Protein AF-A0A3D1ZGC0-F1 (afdb_monomer_lite)

pLDDT: mean 92.06, std 7.33, range [47.47, 98.44]

Structure (mmCIF, N/CA/C/O backbone):
data_AF-A0A3D1ZGC0-F1
#
_entry.id   AF-A0A3D1ZGC0-F1
#
loop_
_atom_site.group_PDB
_atom_site.id
_atom_site.type_symbol
_atom_site.label_atom_id
_atom_site.label_alt_id
_atom_site.label_comp_id
_atom_site.label_asym_id
_atom_site.label_entity_id
_atom_site.label_seq_id
_atom_site.pdbx_PDB_ins_code
_atom_site.Cartn_x
_atom_site.Cartn_y
_atom_site.Cartn_z
_atom_site.occupancy
_atom_site.B_iso_or_equiv
_atom_site.auth_seq_id
_atom_site.auth_comp_id
_atom_site.auth_asym_id
_atom_site.auth_atom_id
_atom_site.pdbx_PDB_model_num
ATOM 1 N N . MET A 1 1 ? -1.181 -17.289 13.923 1.00 47.47 1 MET A N 1
ATOM 2 C CA . MET A 1 1 ? -0.808 -16.554 12.701 1.00 47.47 1 MET A CA 1
ATOM 3 C C . MET A 1 1 ? 0.009 -15.343 13.104 1.00 47.47 1 MET A C 1
ATOM 5 O O . MET A 1 1 ? -0.468 -14.605 13.959 1.00 47.47 1 MET A O 1
ATOM 9 N N . PRO A 1 2 ? 1.224 -15.179 12.573 1.00 53.59 2 PRO A N 1
ATOM 10 C CA . PRO A 1 2 ? 2.021 -13.976 12.799 1.00 53.59 2 PRO A CA 1
ATOM 11 C C . PRO A 1 2 ? 1.324 -12.748 12.179 1.00 53.59 2 PRO A C 1
ATOM 13 O O . PRO A 1 2 ? 0.781 -12.855 11.079 1.00 53.59 2 PRO A O 1
ATOM 16 N N . LYS A 1 3 ? 1.298 -11.604 12.882 1.00 77.69 3 LYS A N 1
ATOM 17 C CA . LYS A 1 3 ? 0.574 -10.389 12.465 1.00 77.69 3 LYS A CA 1
ATOM 18 C C . LYS A 1 3 ? 1.496 -9.168 12.473 1.00 77.69 3 LYS A C 1
ATOM 20 O O . LYS A 1 3 ? 1.339 -8.283 13.304 1.00 77.69 3 LYS A O 1
ATOM 25 N N . PHE A 1 4 ? 2.396 -9.063 11.495 1.00 89.75 4 PHE A N 1
ATOM 26 C CA . PHE A 1 4 ? 3.381 -7.972 11.435 1.00 89.75 4 PHE A CA 1
ATOM 27 C C . PHE A 1 4 ? 2.802 -6.570 11.724 1.00 89.75 4 PHE A C 1
ATOM 29 O O . PHE A 1 4 ? 3.332 -5.866 12.576 1.00 89.75 4 PHE A O 1
ATOM 36 N N . LEU A 1 5 ? 1.699 -6.176 11.069 1.00 91.88 5 LEU A N 1
ATOM 37 C CA . LEU A 1 5 ? 1.065 -4.867 11.299 1.00 91.88 5 LEU A CA 1
ATOM 38 C C . LEU A 1 5 ? 0.359 -4.747 12.658 1.00 91.88 5 LEU A C 1
ATOM 40 O O . LEU A 1 5 ? 0.305 -3.653 13.213 1.00 91.88 5 LEU A O 1
ATOM 44 N N . GLY A 1 6 ? -0.202 -5.844 13.172 1.00 87.94 6 GLY A N 1
ATOM 45 C CA . GLY A 1 6 ? -0.889 -5.872 14.467 1.00 87.94 6 GLY A CA 1
ATOM 46 C C . GLY A 1 6 ? 0.070 -5.868 15.659 1.00 87.94 6 GLY A C 1
ATOM 47 O O . GLY A 1 6 ? -0.324 -5.471 16.749 1.00 87.94 6 GLY A O 1
ATOM 48 N N . ASP A 1 7 ? 1.322 -6.265 15.431 1.00 89.44 7 ASP A N 1
ATOM 49 C CA . ASP A 1 7 ? 2.377 -6.348 16.443 1.00 89.44 7 ASP A CA 1
ATOM 50 C C . ASP A 1 7 ? 3.248 -5.071 16.492 1.00 89.44 7 ASP A C 1
ATOM 52 O O . ASP A 1 7 ? 4.234 -5.000 17.229 1.00 89.44 7 ASP A O 1
ATOM 56 N N . LEU A 1 8 ? 2.905 -4.038 15.709 1.00 91.56 8 LEU A N 1
ATOM 57 C CA . LEU A 1 8 ? 3.593 -2.748 15.733 1.00 91.56 8 LEU A CA 1
ATOM 58 C C . LEU A 1 8 ? 3.282 -1.986 17.030 1.00 91.56 8 LEU A C 1
ATOM 60 O O . LEU A 1 8 ? 2.122 -1.773 17.371 1.00 91.56 8 LEU A O 1
ATOM 64 N N . ASP A 1 9 ? 4.320 -1.468 17.689 1.00 91.19 9 ASP A N 1
ATOM 65 C CA . ASP A 1 9 ? 4.181 -0.498 18.785 1.00 91.19 9 ASP A CA 1
ATOM 66 C C . ASP A 1 9 ? 3.759 0.877 18.230 1.00 91.19 9 ASP A C 1
ATOM 68 O O . ASP A 1 9 ? 4.586 1.724 17.880 1.00 91.19 9 ASP A O 1
ATOM 72 N N . THR A 1 10 ? 2.455 1.045 18.007 1.00 91.75 10 THR A N 1
ATOM 73 C CA . THR A 1 10 ? 1.832 2.261 17.475 1.00 91.75 10 THR A CA 1
ATOM 74 C C . THR A 1 10 ? 0.374 2.350 17.912 1.00 91.75 10 THR A C 1
ATOM 76 O O . THR A 1 10 ? -0.334 1.353 18.001 1.00 91.75 10 THR A O 1
ATOM 79 N N . GLU A 1 11 ? -0.120 3.570 18.109 1.00 91.31 11 GLU A N 1
ATOM 80 C CA . GLU A 1 11 ? -1.539 3.820 18.395 1.00 91.31 11 GLU A CA 1
ATOM 81 C C . GLU A 1 11 ? -2.437 3.654 17.152 1.00 91.31 11 GLU A C 1
ATOM 83 O O . GLU A 1 11 ? -3.655 3.782 17.236 1.00 91.31 11 GLU A O 1
ATOM 88 N N . THR A 1 12 ? -1.856 3.439 15.963 1.00 93.12 12 THR A N 1
ATOM 89 C CA . THR A 1 12 ? -2.604 3.352 14.697 1.00 93.12 12 THR A CA 1
ATOM 90 C C . THR A 1 12 ? -2.760 1.922 14.223 1.00 93.12 12 THR A C 1
ATOM 92 O O . THR A 1 12 ? -1.793 1.271 13.848 1.00 93.12 12 THR A O 1
ATOM 95 N N . THR A 1 13 ? -4.003 1.470 14.134 1.00 94.62 13 THR A N 1
ATOM 96 C CA . THR A 1 13 ? -4.344 0.196 13.504 1.00 94.62 13 THR A CA 1
ATOM 97 C C . THR A 1 13 ? -4.487 0.391 11.992 1.00 94.62 13 THR A C 1
ATOM 99 O O . THR A 1 13 ? -5.398 1.083 11.540 1.00 94.62 13 THR A O 1
ATOM 102 N N . PHE A 1 14 ? -3.576 -0.194 11.207 1.00 96.56 14 PHE A N 1
ATOM 103 C CA . PHE A 1 14 ? -3.531 0.001 9.749 1.00 96.56 14 PHE A CA 1
ATOM 104 C C . PHE A 1 14 ? -4.479 -0.908 8.957 1.00 96.56 14 PHE A C 1
ATOM 106 O O . PHE A 1 14 ? -4.949 -0.521 7.890 1.00 96.56 14 PHE A O 1
ATOM 113 N N . ALA A 1 15 ? -4.775 -2.092 9.489 1.00 95.50 15 ALA A N 1
ATOM 114 C CA . ALA A 1 15 ? -5.541 -3.147 8.834 1.00 95.50 15 ALA A CA 1
ATOM 115 C C . ALA A 1 15 ? -6.517 -3.795 9.826 1.00 95.50 15 ALA A C 1
ATOM 117 O O . ALA A 1 15 ? -6.287 -3.682 11.035 1.00 95.50 15 ALA A O 1
ATOM 118 N N . PRO A 1 16 ? -7.561 -4.497 9.355 1.00 94.69 16 PRO A N 1
ATOM 119 C CA . PRO A 1 16 ? -8.388 -5.325 10.211 1.00 94.69 16 PRO A CA 1
ATOM 120 C C . PRO A 1 16 ? -7.561 -6.317 11.041 1.00 94.69 16 PRO A C 1
ATOM 122 O O . PRO A 1 16 ? -6.695 -7.025 10.520 1.00 94.69 16 PRO A O 1
ATOM 125 N N . ASN A 1 17 ? -7.850 -6.421 12.334 1.00 91.81 17 ASN A N 1
ATOM 126 C CA . ASN A 1 17 ? -7.334 -7.490 13.180 1.00 91.81 17 ASN A CA 1
ATOM 127 C C . ASN A 1 17 ? -7.652 -8.871 12.590 1.00 91.81 17 ASN A C 1
ATOM 129 O O . ASN A 1 17 ? -8.810 -9.235 12.404 1.00 91.81 17 ASN A O 1
ATOM 133 N N . VAL A 1 18 ? -6.625 -9.692 12.372 1.00 91.12 18 VAL A N 1
ATOM 134 C CA . VAL A 1 18 ? -6.809 -11.092 11.958 1.00 91.12 18 VAL A CA 1
ATOM 135 C C . VAL A 1 18 ? -7.308 -11.915 13.150 1.00 91.12 18 VAL A C 1
ATOM 137 O O . VAL A 1 18 ? -6.635 -11.998 14.173 1.00 91.12 18 VAL A O 1
ATOM 140 N N . ILE A 1 19 ? -8.473 -12.545 13.055 1.00 92.62 19 ILE A N 1
ATOM 141 C CA . ILE A 1 19 ? -9.026 -13.396 14.120 1.00 92.62 19 ILE A CA 1
ATOM 142 C C . ILE A 1 19 ? -8.393 -14.785 14.035 1.00 92.62 19 ILE A C 1
ATOM 144 O O . ILE A 1 19 ? -7.824 -15.282 15.009 1.00 92.62 19 ILE A O 1
ATOM 148 N N . CYS A 1 20 ? -8.445 -15.392 12.852 1.00 91.25 20 CYS A N 1
ATOM 149 C CA . CYS A 1 20 ? -7.818 -16.670 12.543 1.00 91.25 20 CYS A CA 1
ATOM 150 C C . CYS A 1 20 ? -7.635 -16.822 11.028 1.00 91.25 20 CYS A C 1
ATOM 152 O O . CYS A 1 20 ? -8.044 -15.967 10.246 1.00 91.25 20 CYS A O 1
ATOM 154 N N . GLY A 1 21 ? -7.022 -17.922 10.612 1.00 89.44 21 GLY A N 1
ATOM 155 C CA . GLY A 1 21 ? -6.957 -18.311 9.214 1.00 89.44 21 GLY A CA 1
ATOM 156 C C . GLY A 1 21 ? -6.338 -19.692 9.060 1.00 89.44 21 GLY A C 1
ATOM 157 O O . GLY A 1 21 ? -5.802 -20.249 10.022 1.00 89.44 21 GLY A O 1
ATOM 158 N N . ASP A 1 22 ? -6.426 -20.221 7.849 1.00 89.06 22 ASP A N 1
ATOM 159 C CA . ASP A 1 22 ? -5.938 -21.536 7.458 1.00 89.06 22 ASP A CA 1
ATOM 160 C C . ASP A 1 22 ? -5.261 -21.453 6.086 1.00 89.06 22 ASP A C 1
ATOM 162 O O . ASP A 1 22 ? -5.863 -21.000 5.111 1.00 89.06 22 ASP A O 1
ATOM 166 N N . ILE A 1 23 ? -3.999 -21.881 6.024 1.00 86.12 23 ILE A N 1
ATOM 167 C CA . ILE A 1 23 ? -3.179 -21.806 4.808 1.00 86.12 23 ILE A CA 1
ATOM 168 C C . ILE A 1 23 ? -3.653 -22.845 3.789 1.00 86.12 23 ILE A C 1
ATOM 170 O O . ILE A 1 23 ? -3.757 -22.522 2.604 1.00 86.12 23 ILE A O 1
ATOM 174 N N . ASP A 1 24 ? -3.999 -24.053 4.243 1.00 89.25 24 ASP A N 1
ATOM 175 C CA . ASP A 1 24 ? -4.394 -25.156 3.361 1.00 89.25 24 ASP A CA 1
ATOM 176 C C . ASP A 1 24 ? -5.708 -24.834 2.636 1.00 89.25 24 ASP A C 1
ATOM 178 O O . ASP A 1 24 ? -5.824 -25.033 1.425 1.00 89.25 24 ASP A O 1
ATOM 182 N N . SER A 1 25 ? -6.671 -24.245 3.353 1.00 92.75 25 SER A N 1
ATOM 183 C CA . SER A 1 25 ? -7.937 -23.771 2.777 1.00 92.75 25 SER A CA 1
ATOM 184 C C . SER A 1 25 ? -7.860 -22.370 2.160 1.00 92.75 25 SER A C 1
ATOM 186 O O . SER A 1 25 ? -8.857 -21.910 1.605 1.00 92.75 25 SER A O 1
ATOM 188 N N . ARG A 1 26 ? -6.714 -21.676 2.256 1.00 89.69 26 ARG A N 1
ATOM 189 C CA . ARG A 1 26 ? -6.524 -20.274 1.825 1.00 89.69 26 ARG A CA 1
ATOM 190 C C . ARG A 1 26 ? -7.591 -19.325 2.384 1.00 89.69 26 ARG A C 1
ATOM 192 O O . ARG A 1 26 ? -8.128 -18.480 1.672 1.00 89.69 26 ARG A O 1
ATOM 199 N N . LEU A 1 27 ? -7.912 -19.490 3.665 1.00 92.31 27 LEU A N 1
ATOM 200 C CA . LEU A 1 27 ? -8.957 -18.742 4.357 1.00 92.31 27 LEU A CA 1
ATOM 201 C C . LEU A 1 27 ? -8.345 -17.804 5.396 1.00 92.31 27 LEU A C 1
ATOM 203 O O . LEU A 1 27 ? -7.499 -18.211 6.191 1.00 92.31 27 LEU A O 1
ATOM 207 N N . ILE A 1 28 ? -8.843 -16.573 5.456 1.00 91.38 28 ILE A N 1
ATOM 208 C CA . ILE A 1 28 ? -8.563 -15.634 6.540 1.00 91.38 28 ILE A CA 1
ATOM 209 C C . ILE A 1 28 ? -9.879 -15.089 7.089 1.00 91.38 28 ILE A C 1
ATOM 211 O O . ILE A 1 28 ? -10.803 -14.789 6.338 1.00 91.38 28 ILE A O 1
ATOM 215 N N . VAL A 1 29 ? -9.969 -14.987 8.411 1.00 94.50 29 VAL A N 1
ATOM 216 C CA . VAL A 1 29 ? -11.089 -14.365 9.116 1.00 94.50 29 VAL A CA 1
ATOM 217 C C . VAL A 1 29 ? -10.548 -13.143 9.835 1.00 94.50 29 VAL A C 1
ATOM 219 O O . VAL A 1 29 ? -9.624 -13.250 10.645 1.00 94.50 29 VAL A O 1
ATOM 222 N N . THR A 1 30 ? -11.124 -11.982 9.556 1.00 94.44 30 THR A N 1
ATOM 223 C CA . THR A 1 30 ? -10.711 -10.702 10.132 1.00 94.44 30 THR A CA 1
ATOM 224 C C . THR A 1 30 ? -11.843 -10.065 10.922 1.00 94.44 30 THR A C 1
ATOM 226 O O . THR A 1 30 ? -12.998 -10.478 10.819 1.00 94.44 30 THR A O 1
ATOM 229 N N . GLU A 1 31 ? -11.514 -9.053 11.721 1.00 94.50 31 GLU A N 1
ATOM 230 C CA . GLU A 1 31 ? -12.524 -8.171 12.291 1.00 94.50 31 GLU A CA 1
ATOM 231 C C . GLU A 1 31 ? -13.367 -7.526 11.186 1.00 94.50 31 GLU A C 1
ATOM 233 O O . GLU A 1 31 ? -12.888 -7.242 10.084 1.00 94.50 31 GLU A O 1
ATOM 238 N N . GLU A 1 32 ? -14.631 -7.290 11.509 1.00 94.94 32 GLU A N 1
ATOM 239 C CA . GLU A 1 32 ? -15.520 -6.481 10.691 1.00 94.94 32 GLU A CA 1
ATOM 240 C C . GLU A 1 32 ? -15.289 -4.999 11.005 1.00 94.94 32 GLU A C 1
ATOM 242 O O . GLU A 1 32 ? -15.289 -4.593 12.171 1.00 94.94 32 GLU A O 1
ATOM 247 N N . ILE A 1 33 ? -15.140 -4.170 9.969 1.00 95.81 33 ILE A N 1
ATOM 248 C CA . ILE A 1 33 ? -15.092 -2.712 10.123 1.00 95.81 33 ILE A CA 1
ATOM 249 C C . ILE A 1 33 ? -16.507 -2.158 9.943 1.00 95.81 33 ILE A C 1
ATOM 251 O O . ILE A 1 33 ? -16.923 -1.788 8.846 1.00 95.81 33 ILE A O 1
ATOM 255 N N . ALA A 1 34 ? -17.269 -2.136 11.036 1.00 94.69 34 ALA A N 1
ATOM 256 C CA . ALA A 1 34 ? -18.664 -1.710 11.018 1.00 94.69 34 ALA A CA 1
ATOM 257 C C . ALA A 1 34 ? -18.826 -0.241 10.583 1.00 94.69 34 ALA A C 1
ATOM 259 O O . ALA A 1 34 ? -18.073 0.639 11.007 1.00 94.69 34 ALA A O 1
ATOM 260 N N . ASN A 1 35 ? -19.877 0.033 9.803 1.00 95.44 35 ASN A N 1
ATOM 261 C CA . ASN A 1 35 ? -20.214 1.369 9.292 1.00 9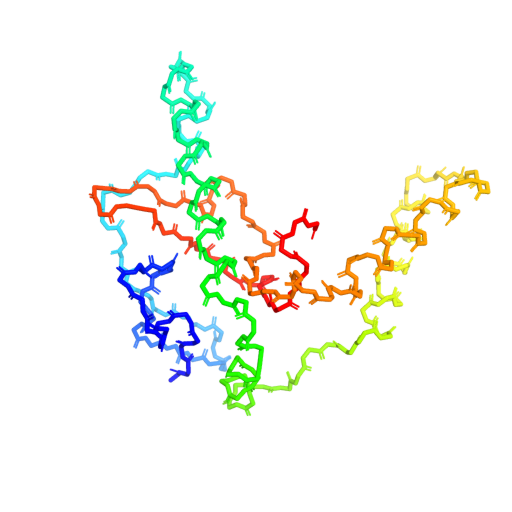5.44 35 ASN A CA 1
ATOM 262 C C . ASN A 1 35 ? -19.071 2.032 8.497 1.00 95.44 35 ASN A C 1
ATOM 264 O O . ASN A 1 35 ? -18.874 3.245 8.601 1.00 95.44 35 ASN A O 1
ATOM 268 N N . ALA A 1 36 ? -18.295 1.244 7.751 1.00 96.50 36 ALA A N 1
ATOM 269 C CA . ALA A 1 36 ? -17.304 1.775 6.828 1.00 96.50 36 ALA A CA 1
ATOM 270 C C . ALA A 1 36 ? -17.903 2.046 5.440 1.00 96.50 36 ALA A C 1
ATOM 272 O O . ALA A 1 36 ? -18.672 1.234 4.928 1.00 96.50 36 ALA A O 1
ATOM 273 N N . GLU A 1 37 ? -17.504 3.157 4.823 1.00 96.38 37 GLU A N 1
ATOM 274 C CA . GLU A 1 37 ? -17.613 3.377 3.377 1.00 96.38 37 GLU A CA 1
ATOM 275 C C . GLU A 1 37 ? -16.243 3.154 2.722 1.00 96.38 37 GLU A C 1
ATOM 277 O O . GLU A 1 37 ? -15.205 3.370 3.350 1.00 96.38 37 GLU A O 1
ATOM 282 N N . SER A 1 38 ? -16.216 2.715 1.466 1.00 98.00 38 SER A N 1
ATOM 283 C CA . SER A 1 38 ? -14.975 2.711 0.688 1.00 98.00 38 SER A CA 1
ATOM 284 C C . SER A 1 38 ? -14.588 4.148 0.313 1.00 98.00 38 SER A C 1
ATOM 286 O O . SER A 1 38 ? -15.463 4.985 0.092 1.00 98.00 38 SER A O 1
ATOM 288 N N . LEU A 1 39 ? -13.290 4.434 0.158 1.00 98.38 39 LEU A N 1
ATOM 289 C CA . LEU A 1 39 ? -12.798 5.697 -0.409 1.00 98.38 39 LEU A CA 1
ATOM 290 C C . LEU A 1 39 ? -13.332 5.962 -1.835 1.00 98.38 39 LEU A C 1
ATOM 292 O O . LEU A 1 39 ? -13.329 7.110 -2.277 1.00 98.38 39 LEU A O 1
ATOM 296 N N . VAL A 1 40 ? -13.843 4.945 -2.539 1.00 98.38 40 VAL A N 1
ATOM 297 C CA . VAL A 1 40 ? -14.572 5.107 -3.810 1.00 98.38 40 VAL A CA 1
ATOM 298 C C . VAL A 1 40 ? -15.739 6.090 -3.668 1.00 98.38 40 VAL A C 1
ATOM 300 O O . VAL A 1 40 ? -15.905 6.958 -4.524 1.00 98.38 40 VAL A O 1
ATOM 303 N N . GLU A 1 41 ? -16.511 5.992 -2.582 1.00 98.06 41 GLU A N 1
ATOM 304 C CA . GLU A 1 41 ? -17.737 6.772 -2.373 1.00 98.06 41 GLU A CA 1
ATOM 305 C C . GLU A 1 41 ? -17.492 8.293 -2.373 1.00 98.06 41 GLU A C 1
ATOM 307 O O . GLU A 1 41 ? -18.129 9.002 -3.157 1.00 98.06 41 GLU A O 1
ATOM 312 N N . PRO A 1 42 ? -16.560 8.850 -1.570 1.00 97.44 42 PRO A N 1
ATOM 313 C CA . PRO A 1 42 ? -16.253 10.274 -1.645 1.00 97.44 42 PRO A CA 1
ATOM 314 C C . PRO A 1 42 ? -15.558 10.681 -2.951 1.00 97.44 42 PRO A C 1
ATOM 316 O O . PRO A 1 42 ? -15.763 11.810 -3.379 1.00 97.44 42 PRO A O 1
ATOM 319 N N . ILE A 1 43 ? -14.764 9.814 -3.598 1.00 97.38 43 ILE A N 1
ATOM 320 C CA . ILE A 1 43 ? -14.057 10.163 -4.848 1.00 97.38 43 ILE A CA 1
ATOM 321 C C . ILE A 1 43 ? -15.017 10.280 -6.037 1.00 97.38 43 ILE A C 1
ATOM 323 O O . ILE A 1 43 ? -14.876 11.192 -6.849 1.00 97.38 43 ILE A O 1
ATOM 327 N N . LEU A 1 44 ? -15.964 9.348 -6.164 1.00 97.38 44 LEU A N 1
ATOM 328 C CA . LEU A 1 44 ? -16.927 9.318 -7.271 1.00 97.38 44 LEU A CA 1
ATOM 329 C C . LEU A 1 44 ? -18.228 10.071 -6.958 1.00 97.38 44 LEU A C 1
ATOM 331 O O . LEU A 1 44 ? -19.105 10.179 -7.818 1.00 97.38 44 LEU A O 1
ATOM 335 N N . GLY A 1 45 ? -18.360 10.587 -5.735 1.00 96.12 45 GLY A N 1
ATOM 336 C CA . GLY A 1 45 ? -19.468 11.430 -5.313 1.00 96.12 45 GLY A CA 1
ATOM 337 C C . GLY A 1 45 ? -19.462 12.823 -5.957 1.00 96.12 45 GLY A C 1
ATOM 338 O O . GLY A 1 45 ? -18.563 13.208 -6.699 1.00 96.12 45 GLY A O 1
ATOM 339 N N . GLY A 1 46 ? -20.498 13.610 -5.657 1.00 96.88 46 GLY A N 1
ATOM 340 C CA . GLY A 1 46 ? -20.656 14.974 -6.184 1.00 96.88 46 GLY A CA 1
ATOM 341 C C . GLY A 1 46 ? -20.039 16.086 -5.327 1.00 96.88 46 GLY A C 1
ATOM 342 O O . GLY A 1 46 ? -20.153 17.253 -5.692 1.00 96.88 46 GLY A O 1
ATOM 343 N N . ASP A 1 47 ? -19.441 15.750 -4.182 1.00 98.12 47 ASP A N 1
ATOM 344 C CA . ASP A 1 47 ? -18.883 16.708 -3.222 1.00 98.12 47 ASP A CA 1
ATOM 345 C C . ASP A 1 47 ? -17.352 16.746 -3.345 1.00 98.12 47 ASP A C 1
ATOM 347 O O . ASP A 1 47 ? -16.650 15.861 -2.849 1.00 98.12 47 ASP A O 1
ATOM 351 N N . SER A 1 48 ? -16.836 17.776 -4.024 1.00 97.94 48 SER A N 1
ATOM 352 C CA . SER A 1 48 ? -15.397 17.948 -4.259 1.00 97.94 48 SER A CA 1
ATOM 353 C C . SER A 1 48 ? -14.599 18.134 -2.972 1.00 97.94 48 SER A C 1
ATOM 355 O O . SER A 1 48 ? -13.470 17.652 -2.880 1.00 97.94 48 SER A O 1
ATOM 357 N N . ASP A 1 49 ? -15.181 18.792 -1.971 1.00 98.31 49 ASP A N 1
ATOM 358 C CA . ASP A 1 49 ? -14.495 19.077 -0.713 1.00 98.31 49 ASP A CA 1
ATOM 359 C C . ASP A 1 49 ? -14.370 17.789 0.110 1.00 98.31 49 ASP A C 1
ATOM 361 O O . ASP A 1 49 ? -13.311 17.514 0.683 1.00 98.31 49 ASP A O 1
ATOM 365 N N . LYS A 1 50 ? -15.417 16.947 0.115 1.00 97.56 50 LYS A N 1
ATOM 366 C CA . LYS A 1 50 ? -15.358 15.606 0.719 1.00 97.56 50 LYS A CA 1
ATOM 367 C C . LYS A 1 50 ? -14.321 14.728 0.009 1.00 97.56 50 LYS A C 1
ATOM 369 O O . LYS A 1 50 ? -13.556 14.034 0.688 1.00 97.56 50 LYS A O 1
ATOM 374 N N . ALA A 1 51 ? -14.268 14.762 -1.324 1.00 98.19 51 ALA A N 1
ATOM 375 C CA . ALA A 1 51 ? -13.301 13.996 -2.111 1.00 98.19 51 ALA A CA 1
ATOM 376 C C . ALA A 1 51 ? -11.854 14.377 -1.758 1.00 98.19 51 ALA A C 1
ATOM 378 O O . ALA A 1 51 ? -11.045 13.512 -1.411 1.00 98.19 51 ALA A O 1
ATOM 379 N N . GLU A 1 52 ? -11.541 15.676 -1.767 1.00 98.44 52 GLU A N 1
ATOM 380 C CA . GLU A 1 52 ? -10.211 16.196 -1.442 1.00 98.44 52 GLU A CA 1
ATOM 381 C C . GLU A 1 52 ? -9.794 15.828 -0.012 1.00 98.44 52 GLU A C 1
ATOM 383 O O . GLU A 1 52 ? -8.705 15.288 0.211 1.00 98.44 52 GLU A O 1
ATOM 388 N N . GLN A 1 53 ? -10.672 16.056 0.967 1.00 98.06 53 GLN A N 1
ATOM 389 C CA . GLN A 1 53 ? -10.383 15.740 2.366 1.00 98.06 53 GLN A CA 1
ATOM 390 C C . GLN A 1 53 ? -10.126 14.242 2.577 1.00 98.06 53 GLN A C 1
ATOM 392 O O . GLN A 1 53 ? -9.233 13.871 3.350 1.00 98.06 53 GLN A O 1
ATOM 397 N N . SER A 1 54 ? -10.871 13.383 1.877 1.00 97.75 54 SER A N 1
ATOM 398 C CA . SER A 1 54 ? -10.726 11.926 1.966 1.00 97.75 54 SER A CA 1
ATOM 399 C C . SER A 1 54 ? -9.404 11.461 1.355 1.00 97.75 54 SER A C 1
ATOM 401 O O . SER A 1 54 ? -8.678 10.692 1.986 1.00 97.75 54 SER A O 1
ATOM 403 N N . LEU A 1 55 ? -9.028 12.002 0.191 1.00 98.06 55 LEU A N 1
ATOM 404 C CA . LEU A 1 55 ? -7.746 11.722 -0.462 1.00 98.06 55 LEU A CA 1
ATOM 405 C C . LEU A 1 55 ? -6.551 12.169 0.389 1.00 98.06 55 LEU A C 1
ATOM 407 O O . LEU A 1 55 ? -5.603 11.406 0.573 1.00 98.06 55 LEU A O 1
ATOM 411 N N . ILE A 1 56 ? -6.600 13.375 0.963 1.00 98.31 56 ILE A N 1
ATOM 412 C CA . ILE A 1 56 ? -5.535 13.875 1.845 1.00 98.31 56 ILE A CA 1
ATOM 413 C C . ILE A 1 56 ? -5.419 13.002 3.102 1.00 98.31 56 ILE A C 1
ATOM 415 O O . ILE A 1 56 ? -4.310 12.691 3.547 1.00 98.31 56 ILE A O 1
ATOM 419 N N . SER A 1 57 ? -6.549 12.602 3.688 1.00 97.88 57 SER A N 1
ATOM 420 C CA . SER A 1 57 ? -6.572 11.735 4.871 1.00 97.88 57 SER A CA 1
ATOM 421 C C . SER A 1 57 ? -5.987 10.357 4.568 1.00 97.88 57 SER A C 1
ATOM 423 O O . SER A 1 57 ? -5.157 9.868 5.336 1.00 97.88 57 SER A O 1
ATOM 425 N N . PHE A 1 58 ? -6.335 9.775 3.420 1.00 98.25 58 PHE A N 1
ATOM 426 C CA . PHE A 1 58 ? -5.758 8.528 2.930 1.00 98.25 58 PHE A CA 1
ATOM 427 C C . PHE A 1 58 ? -4.246 8.643 2.680 1.00 98.25 58 PHE A C 1
ATOM 429 O O . PHE A 1 58 ? -3.482 7.837 3.210 1.00 98.25 58 PHE A O 1
ATOM 436 N N . ALA A 1 59 ? -3.781 9.685 1.984 1.00 97.81 59 ALA A N 1
ATOM 437 C CA . ALA A 1 59 ? -2.355 9.900 1.735 1.00 97.81 59 ALA A CA 1
ATOM 438 C C . ALA A 1 59 ? -1.549 10.048 3.040 1.00 97.81 59 ALA A C 1
ATOM 440 O O . ALA A 1 59 ? -0.470 9.470 3.186 1.00 97.81 59 ALA A O 1
ATOM 441 N N . ARG A 1 60 ? -2.091 10.771 4.033 1.00 98.06 60 ARG A N 1
ATOM 442 C CA . ARG A 1 60 ? -1.487 10.875 5.374 1.00 98.06 60 ARG A CA 1
ATOM 443 C C . ARG A 1 60 ? -1.445 9.528 6.088 1.00 98.06 60 ARG A C 1
ATOM 445 O O . ARG A 1 60 ? -0.445 9.223 6.735 1.00 98.06 60 ARG A O 1
ATOM 452 N N . PHE A 1 61 ? -2.509 8.736 5.985 1.00 97.94 61 PHE A N 1
ATOM 453 C CA . PHE A 1 61 ? -2.582 7.411 6.594 1.00 97.94 61 PHE A CA 1
ATOM 454 C C . PHE A 1 61 ? -1.545 6.453 5.999 1.00 97.94 61 PHE A C 1
ATOM 456 O O . PHE A 1 61 ? -0.802 5.815 6.747 1.00 97.94 61 PHE A O 1
ATOM 463 N N . LEU A 1 62 ? -1.424 6.430 4.670 1.00 97.19 62 LEU A N 1
ATOM 464 C CA . LEU A 1 62 ? -0.437 5.620 3.961 1.00 97.19 62 LEU A CA 1
ATOM 465 C C . LEU A 1 62 ? 0.994 6.058 4.311 1.00 97.19 62 LEU A C 1
ATOM 467 O O . LEU A 1 62 ? 1.824 5.232 4.689 1.00 97.19 62 LEU A O 1
ATOM 471 N N . GLY A 1 63 ? 1.259 7.369 4.317 1.00 97.25 63 GLY A N 1
ATOM 472 C CA . GLY A 1 63 ? 2.544 7.917 4.755 1.00 97.25 63 GLY A CA 1
ATOM 473 C C . GLY A 1 63 ? 2.885 7.563 6.208 1.00 97.25 63 GLY A C 1
ATOM 474 O O . GLY A 1 63 ? 4.032 7.234 6.510 1.00 97.25 63 GLY A O 1
ATOM 475 N N . LYS A 1 64 ? 1.892 7.552 7.110 1.00 97.62 64 LYS A N 1
ATOM 476 C CA . LYS A 1 64 ? 2.070 7.106 8.500 1.00 97.62 64 LYS A CA 1
ATOM 477 C C . LYS A 1 64 ? 2.423 5.620 8.575 1.00 97.62 64 LYS A C 1
ATOM 479 O O . LYS A 1 64 ? 3.308 5.269 9.353 1.00 97.62 64 LYS A O 1
ATOM 484 N N . MET A 1 65 ? 1.786 4.762 7.777 1.00 97.44 65 MET A N 1
ATOM 485 C CA . MET A 1 65 ? 2.126 3.335 7.700 1.00 97.44 65 MET A CA 1
ATOM 486 C C . MET A 1 65 ? 3.566 3.130 7.223 1.00 97.44 65 MET A C 1
ATOM 488 O O . MET A 1 65 ? 4.338 2.431 7.883 1.00 97.44 65 MET A O 1
ATOM 492 N N . HIS A 1 66 ? 3.958 3.797 6.135 1.00 97.56 66 HIS A N 1
ATOM 493 C CA . HIS A 1 66 ? 5.315 3.710 5.595 1.00 97.56 66 HIS A CA 1
ATOM 494 C C . HIS A 1 66 ? 6.351 4.185 6.626 1.00 97.56 66 HIS A C 1
ATOM 496 O O . HIS A 1 66 ? 7.299 3.467 6.935 1.00 97.56 66 HIS A O 1
ATOM 502 N N . ALA A 1 67 ? 6.130 5.345 7.252 1.00 97.00 67 ALA A N 1
ATOM 503 C CA . ALA A 1 67 ? 7.026 5.872 8.282 1.00 97.00 67 ALA A CA 1
ATOM 504 C C . ALA A 1 67 ? 7.110 4.967 9.526 1.00 97.00 67 ALA A C 1
ATOM 506 O O . ALA A 1 67 ? 8.187 4.788 10.085 1.00 97.00 67 ALA A O 1
ATOM 507 N N . THR A 1 68 ? 5.992 4.365 9.950 1.00 97.25 68 THR A N 1
ATOM 508 C CA . THR A 1 68 ? 5.943 3.473 11.127 1.00 97.25 68 THR A CA 1
ATOM 509 C C . THR A 1 68 ? 6.673 2.147 10.889 1.00 97.25 68 THR A C 1
ATOM 511 O O . THR A 1 68 ? 7.127 1.509 11.845 1.00 97.25 68 THR A O 1
ATOM 514 N N . THR A 1 69 ? 6.763 1.708 9.632 1.00 96.88 69 THR A N 1
ATOM 515 C CA . THR A 1 69 ? 7.344 0.414 9.239 1.00 96.88 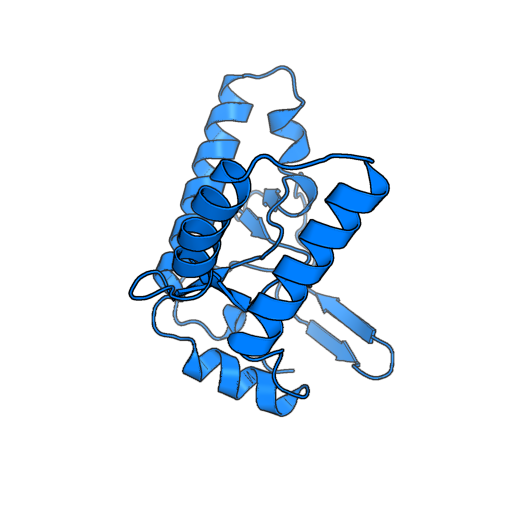69 THR A CA 1
ATOM 516 C C . THR A 1 69 ? 8.757 0.526 8.670 1.00 96.88 69 THR A C 1
ATOM 518 O O . THR A 1 69 ? 9.438 -0.493 8.544 1.00 96.88 69 THR A O 1
ATOM 521 N N . ALA A 1 70 ? 9.232 1.739 8.380 1.00 96.31 70 ALA A N 1
ATOM 522 C CA . ALA A 1 70 ? 10.608 1.990 7.971 1.00 96.31 70 ALA A CA 1
ATOM 523 C C . ALA A 1 70 ? 11.604 1.368 8.968 1.00 96.31 70 ALA A C 1
ATOM 525 O O . ALA A 1 70 ? 11.486 1.532 10.183 1.00 96.31 70 ALA A O 1
ATOM 526 N N . GLY A 1 71 ? 12.576 0.614 8.447 1.00 94.50 71 GLY A N 1
ATOM 527 C CA . GLY A 1 71 ? 13.583 -0.082 9.258 1.00 94.50 71 GLY A CA 1
ATOM 528 C C . GLY A 1 71 ? 13.114 -1.368 9.957 1.00 94.50 71 GLY A C 1
ATOM 529 O O . GLY A 1 71 ? 13.905 -1.964 10.681 1.00 94.50 71 GLY A O 1
ATOM 530 N N . LYS A 1 72 ? 11.874 -1.831 9.733 1.00 95.00 72 LYS A N 1
ATOM 531 C CA . LYS A 1 72 ? 11.314 -3.050 10.358 1.00 95.00 72 LYS A CA 1
ATOM 532 C C . LYS A 1 72 ? 11.264 -4.274 9.428 1.00 95.00 72 LYS A C 1
ATOM 534 O O . LYS A 1 72 ? 10.507 -5.208 9.684 1.00 95.00 72 LYS A O 1
ATOM 539 N N . SER A 1 73 ? 12.054 -4.300 8.350 1.00 92.56 73 SER A N 1
ATOM 540 C CA . SER A 1 73 ? 12.032 -5.407 7.373 1.00 92.56 73 SER A CA 1
ATOM 541 C C . SER A 1 73 ? 12.401 -6.753 7.999 1.00 92.56 73 SER A C 1
ATOM 543 O O . SER A 1 73 ? 11.738 -7.752 7.744 1.00 92.56 73 SER A O 1
ATOM 545 N N . GLN A 1 74 ? 13.386 -6.767 8.901 1.00 91.12 74 GLN A N 1
ATOM 546 C CA . GLN A 1 74 ? 13.789 -7.977 9.626 1.00 91.12 74 GLN A CA 1
ATOM 547 C C . GLN A 1 74 ? 12.685 -8.497 10.555 1.00 91.12 74 GLN A C 1
ATOM 549 O O . GLN A 1 74 ? 12.553 -9.703 10.752 1.00 91.12 74 GLN A O 1
ATOM 554 N N . ASP A 1 75 ? 11.873 -7.608 11.132 1.00 91.25 75 ASP A N 1
ATOM 555 C CA . ASP A 1 75 ? 10.723 -8.018 11.938 1.00 91.25 75 ASP A CA 1
ATOM 556 C C . ASP A 1 75 ? 9.714 -8.732 11.045 1.00 91.25 75 ASP A C 1
ATOM 558 O O . ASP A 1 75 ? 9.287 -9.835 11.369 1.00 91.25 75 ASP A O 1
ATOM 562 N N . PHE A 1 76 ? 9.393 -8.162 9.886 1.00 90.44 76 PHE A N 1
ATOM 563 C CA . PHE A 1 76 ? 8.493 -8.778 8.915 1.00 90.44 76 PHE A CA 1
ATOM 564 C C . PHE A 1 76 ? 8.994 -10.126 8.385 1.00 90.44 76 PHE A C 1
ATOM 566 O O . PHE A 1 76 ? 8.230 -11.089 8.362 1.00 90.44 76 PHE A O 1
ATOM 573 N N . GLU A 1 77 ? 10.276 -10.245 8.041 1.00 87.88 77 GLU A N 1
ATOM 574 C CA . GLU A 1 77 ? 10.877 -11.514 7.607 1.00 87.88 77 GLU A CA 1
ATOM 575 C C . GLU A 1 77 ? 10.763 -12.604 8.683 1.00 87.88 77 GLU A C 1
ATOM 577 O O . GLU A 1 77 ? 10.436 -13.752 8.373 1.00 87.88 77 GLU A O 1
ATOM 582 N N . ARG A 1 78 ? 10.942 -12.247 9.966 1.00 87.00 78 ARG A N 1
ATOM 583 C CA . ARG A 1 78 ? 10.717 -13.171 11.093 1.00 87.00 78 ARG A CA 1
ATOM 584 C C . ARG A 1 78 ? 9.263 -13.630 11.198 1.00 87.00 78 ARG A C 1
ATOM 586 O O . ARG A 1 78 ? 9.021 -14.756 11.621 1.00 87.00 78 ARG A O 1
ATOM 593 N N . HIS A 1 79 ? 8.299 -12.792 10.827 1.00 84.06 79 HIS A N 1
ATOM 594 C CA . HIS A 1 79 ? 6.889 -13.185 10.777 1.00 84.06 79 HIS A CA 1
ATOM 595 C C . HIS A 1 79 ? 6.624 -14.124 9.590 1.00 84.06 79 HIS A C 1
ATOM 597 O O . HIS A 1 79 ? 5.977 -15.155 9.768 1.00 84.06 79 HIS A O 1
ATOM 603 N N . LEU A 1 80 ? 7.161 -13.814 8.405 1.00 82.44 80 LEU A N 1
ATOM 604 C CA . LEU A 1 80 ? 6.957 -14.607 7.187 1.00 82.44 80 LEU A CA 1
ATOM 605 C C . LEU A 1 80 ? 7.566 -16.009 7.243 1.00 82.44 80 LEU A C 1
ATOM 607 O O . LEU A 1 80 ? 6.949 -16.942 6.733 1.00 82.44 80 LEU A O 1
ATOM 611 N N . SER A 1 81 ? 8.724 -16.181 7.885 1.00 80.56 81 SER A N 1
ATOM 612 C CA . SER A 1 81 ? 9.411 -17.483 7.957 1.00 80.56 81 SER A CA 1
ATOM 613 C C . SER A 1 81 ? 8.590 -18.590 8.633 1.00 80.56 81 SER A C 1
ATOM 615 O O . SER A 1 81 ? 8.912 -19.768 8.503 1.00 80.56 81 SER A O 1
ATOM 617 N N . HIS A 1 82 ? 7.514 -18.226 9.335 1.00 73.88 82 HIS A N 1
ATOM 618 C CA . HIS A 1 82 ? 6.575 -19.153 9.965 1.00 73.88 82 HIS A CA 1
ATOM 619 C C . HIS A 1 82 ? 5.349 -19.483 9.092 1.00 73.88 82 HIS A C 1
ATOM 621 O O . HIS A 1 82 ? 4.509 -20.277 9.51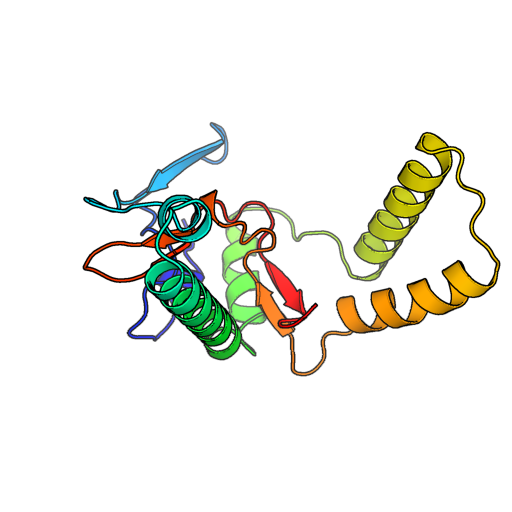2 1.00 73.88 82 HIS A O 1
ATOM 627 N N . VAL A 1 83 ? 5.205 -18.849 7.923 1.00 75.31 83 VAL A N 1
ATOM 628 C CA . VAL A 1 83 ? 4.022 -18.941 7.043 1.00 75.31 83 VAL A CA 1
ATOM 629 C C . VAL A 1 83 ? 4.371 -19.552 5.687 1.00 75.31 83 VAL A C 1
ATOM 631 O O . VAL A 1 83 ? 3.544 -20.257 5.115 1.00 75.31 83 VAL A O 1
ATOM 634 N N . GLY A 1 84 ? 5.583 -19.329 5.176 1.00 73.44 84 GLY A N 1
ATOM 635 C CA . GLY A 1 84 ? 6.005 -19.890 3.897 1.00 73.44 84 GLY A CA 1
ATOM 636 C C . GLY A 1 84 ? 7.415 -19.487 3.484 1.00 73.44 84 GLY A C 1
ATOM 637 O O . GLY A 1 84 ? 8.166 -18.892 4.257 1.00 73.44 84 GLY A O 1
ATOM 638 N N . GLU A 1 85 ? 7.761 -19.836 2.247 1.00 73.50 85 GLU A N 1
ATOM 639 C CA . GLU A 1 85 ? 9.041 -19.471 1.642 1.00 73.50 85 GLU A CA 1
ATOM 640 C C . G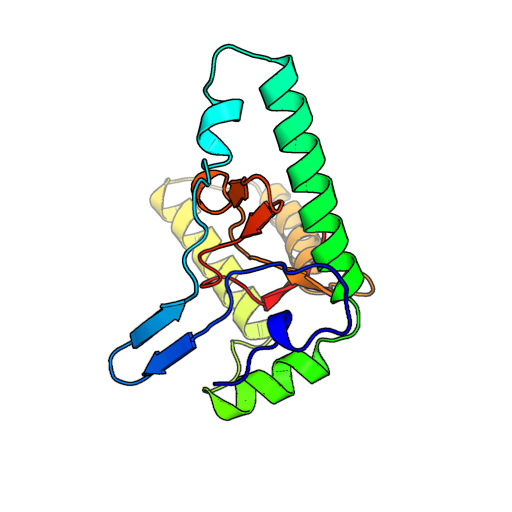LU A 1 85 ? 9.139 -17.952 1.418 1.00 73.50 85 GLU A C 1
ATOM 642 O O . GLU A 1 85 ? 8.126 -17.298 1.138 1.00 73.50 85 GLU A O 1
ATOM 647 N N . PRO A 1 86 ? 10.351 -17.376 1.504 1.00 69.94 86 PRO A N 1
ATOM 648 C CA . PRO A 1 86 ? 10.580 -15.992 1.122 1.00 69.94 86 PRO A CA 1
ATOM 649 C C . PRO A 1 86 ? 10.118 -15.733 -0.315 1.00 69.94 86 PRO A C 1
ATOM 651 O O . PRO A 1 86 ? 10.263 -16.581 -1.198 1.00 69.94 86 PRO A O 1
ATOM 654 N N . GLY A 1 87 ? 9.595 -14.531 -0.561 1.00 71.12 87 GLY A N 1
ATOM 655 C CA . GLY A 1 87 ? 9.328 -14.072 -1.922 1.00 71.12 87 GLY A CA 1
ATOM 656 C C . GLY A 1 87 ? 10.609 -13.979 -2.771 1.00 71.12 87 GLY A C 1
ATOM 657 O O . GLY A 1 87 ? 11.716 -14.159 -2.254 1.00 71.12 87 GLY A O 1
ATOM 658 N N . PRO A 1 88 ? 10.480 -13.665 -4.073 1.00 74.56 88 PRO A N 1
ATOM 659 C CA . PRO A 1 88 ? 11.627 -13.571 -4.971 1.00 74.56 88 PRO A CA 1
ATOM 660 C C . PRO A 1 88 ? 12.696 -12.602 -4.445 1.00 74.56 88 PRO A C 1
ATOM 662 O O . PRO A 1 88 ? 12.384 -11.576 -3.840 1.00 74.56 88 PRO A O 1
ATOM 665 N N . ASN A 1 89 ? 13.971 -12.887 -4.702 1.00 82.38 89 ASN A N 1
ATOM 666 C CA . ASN A 1 89 ? 15.046 -11.937 -4.408 1.00 82.38 89 ASN A CA 1
ATOM 667 C C . ASN A 1 89 ? 15.078 -10.785 -5.432 1.00 82.38 89 ASN A C 1
ATOM 669 O O . ASN A 1 89 ? 14.414 -10.828 -6.469 1.00 82.38 89 ASN A O 1
ATOM 673 N N . TYR A 1 90 ? 15.900 -9.764 -5.173 1.00 79.38 90 TYR A N 1
ATOM 674 C CA . TYR A 1 90 ? 16.069 -8.592 -6.046 1.00 79.38 90 TYR A CA 1
ATOM 675 C C . TYR A 1 90 ? 16.242 -8.958 -7.531 1.00 79.38 90 TYR A C 1
ATOM 677 O O . TYR A 1 90 ? 15.565 -8.417 -8.406 1.00 79.38 90 TYR A O 1
ATOM 685 N N . GLY A 1 91 ? 17.147 -9.896 -7.831 1.00 85.69 91 GLY A N 1
ATOM 686 C CA . GLY A 1 91 ? 17.459 -10.273 -9.207 1.00 85.69 91 GLY A CA 1
ATOM 687 C C . GLY A 1 91 ? 16.305 -11.009 -9.884 1.00 85.69 91 GLY A C 1
ATOM 688 O O . GLY A 1 91 ? 16.098 -10.856 -11.087 1.00 85.69 91 GLY A O 1
ATOM 689 N N . GLU A 1 92 ? 15.549 -11.797 -9.123 1.00 87.88 92 GLU A N 1
ATOM 690 C CA . GLU A 1 92 ? 14.339 -12.470 -9.595 1.00 87.88 92 GLU A CA 1
ATOM 691 C C . GLU A 1 92 ? 13.214 -11.474 -9.859 1.00 87.88 92 GLU A C 1
ATOM 693 O O . GLU A 1 92 ? 12.662 -11.491 -10.957 1.00 87.88 92 GLU A O 1
ATOM 698 N N . TYR A 1 93 ? 12.945 -10.554 -8.927 1.00 87.19 93 TYR A N 1
ATOM 699 C CA . TYR A 1 93 ? 11.966 -9.480 -9.119 1.00 87.19 93 TYR A CA 1
ATOM 700 C C . TYR A 1 93 ? 12.270 -8.654 -10.365 1.00 87.19 93 TYR A C 1
ATOM 702 O O . TYR A 1 93 ? 11.395 -8.454 -11.204 1.00 87.19 93 TYR A O 1
ATOM 710 N N . ARG A 1 94 ? 13.527 -8.239 -10.543 1.00 91.06 94 ARG A N 1
ATOM 711 C CA . ARG A 1 94 ? 13.953 -7.483 -11.723 1.00 91.06 94 ARG A CA 1
ATOM 712 C C . ARG A 1 94 ? 13.689 -8.240 -13.025 1.00 91.06 94 ARG A C 1
ATOM 714 O O . ARG A 1 94 ? 13.156 -7.667 -13.973 1.00 91.06 94 ARG A O 1
ATOM 721 N N . ARG A 1 95 ? 14.033 -9.533 -13.076 1.00 92.12 95 ARG A N 1
ATOM 722 C CA . ARG A 1 95 ? 13.762 -10.382 -14.249 1.00 92.12 95 ARG A CA 1
ATOM 723 C C . ARG A 1 95 ? 12.265 -10.525 -14.513 1.00 92.12 95 ARG A C 1
ATOM 725 O O . ARG A 1 95 ? 11.868 -10.454 -15.671 1.00 92.12 95 ARG A O 1
ATOM 732 N N . LEU A 1 96 ? 11.456 -10.705 -13.469 1.00 91.19 96 LEU A N 1
ATOM 733 C CA . LEU A 1 96 ? 10.000 -10.813 -13.583 1.00 91.19 96 LEU A CA 1
ATOM 734 C C . LEU A 1 96 ? 9.380 -9.526 -14.136 1.00 91.19 96 LEU A C 1
ATOM 736 O O . LEU A 1 96 ? 8.591 -9.597 -15.075 1.00 91.19 96 LEU A O 1
ATOM 740 N N . ILE A 1 97 ? 9.778 -8.357 -13.623 1.00 91.25 97 ILE A N 1
ATOM 741 C CA . ILE A 1 97 ? 9.261 -7.066 -14.099 1.00 91.25 97 ILE A CA 1
ATOM 742 C C . ILE A 1 97 ? 9.638 -6.840 -15.568 1.00 91.25 97 ILE A C 1
ATOM 744 O O . ILE A 1 97 ? 8.771 -6.512 -16.375 1.00 91.25 97 ILE A O 1
ATOM 748 N N . LEU A 1 98 ? 10.900 -7.073 -15.943 1.00 92.94 98 LEU A N 1
ATOM 749 C CA . LEU A 1 98 ? 11.353 -6.923 -17.332 1.00 92.94 98 LEU A CA 1
ATOM 750 C C . LEU A 1 98 ? 10.657 -7.906 -18.284 1.00 92.94 98 LEU A C 1
ATOM 752 O O . LEU A 1 98 ? 10.295 -7.533 -19.400 1.00 92.94 98 LEU A O 1
ATOM 756 N N . ALA A 1 99 ? 10.439 -9.150 -17.849 1.00 94.44 99 ALA A N 1
ATOM 757 C CA . ALA A 1 99 ? 9.698 -10.138 -18.626 1.00 94.44 99 ALA A CA 1
ATOM 758 C C . ALA A 1 99 ? 8.230 -9.725 -18.815 1.00 94.44 99 ALA A C 1
ATOM 760 O O . ALA A 1 99 ? 7.710 -9.831 -19.926 1.00 94.44 99 ALA A O 1
ATOM 761 N N . ASN A 1 100 ? 7.584 -9.208 -17.764 1.00 94.19 100 ASN A N 1
ATOM 762 C CA . ASN A 1 100 ? 6.211 -8.718 -17.840 1.00 94.19 100 ASN A CA 1
ATOM 763 C C . ASN A 1 100 ? 6.101 -7.497 -18.764 1.00 94.19 100 ASN A C 1
ATOM 765 O O . ASN A 1 100 ? 5.237 -7.460 -19.635 1.00 94.19 100 ASN A O 1
ATOM 769 N N . LEU A 1 101 ? 7.028 -6.542 -18.647 1.00 94.25 101 LEU A N 1
ATOM 770 C CA . LEU A 1 101 ? 7.084 -5.371 -19.520 1.00 94.25 101 LEU A CA 1
ATOM 771 C C . LEU A 1 101 ? 7.220 -5.774 -20.990 1.00 94.25 101 LEU A C 1
ATOM 773 O O . LEU A 1 101 ? 6.464 -5.295 -21.833 1.00 94.25 101 LEU A O 1
ATOM 777 N N . LYS A 1 102 ? 8.134 -6.706 -21.292 1.00 93.81 102 LYS A N 1
ATOM 778 C CA . LYS A 1 102 ? 8.278 -7.266 -22.639 1.00 93.81 102 LYS A CA 1
ATOM 779 C C . LYS A 1 102 ? 6.974 -7.911 -23.115 1.00 93.81 102 LYS A C 1
ATOM 781 O O . LYS A 1 102 ? 6.550 -7.652 -24.233 1.00 93.81 102 LYS A O 1
ATOM 786 N N . SER A 1 103 ? 6.332 -8.720 -22.270 1.00 96.50 103 SER A N 1
ATOM 787 C CA . SER A 1 103 ? 5.071 -9.386 -22.611 1.00 96.50 103 SER A CA 1
ATOM 788 C C . SER A 1 103 ? 3.953 -8.391 -22.932 1.00 96.50 103 SER A C 1
ATOM 790 O O . SER A 1 103 ? 3.188 -8.626 -23.863 1.00 96.50 103 SER A O 1
ATOM 792 N N . VAL A 1 104 ? 3.850 -7.290 -22.182 1.00 96.00 104 VAL A N 1
ATOM 793 C CA . VAL A 1 104 ? 2.857 -6.232 -22.426 1.00 96.00 104 VAL A CA 1
ATOM 794 C C . VAL A 1 104 ? 3.141 -5.507 -23.741 1.00 96.00 104 VAL A C 1
ATOM 796 O O . VAL A 1 104 ? 2.221 -5.303 -24.528 1.00 96.00 104 VAL A O 1
ATOM 799 N N . LEU A 1 105 ? 4.401 -5.157 -24.011 1.00 95.94 105 LEU A N 1
ATOM 800 C CA . LEU A 1 105 ? 4.795 -4.509 -25.266 1.00 95.94 105 LEU A CA 1
ATOM 801 C C . LEU A 1 105 ? 4.505 -5.397 -26.480 1.00 95.94 105 LEU A C 1
ATOM 803 O O . LEU A 1 105 ? 3.909 -4.924 -27.444 1.00 95.94 105 LEU A O 1
ATOM 807 N N . ASP A 1 106 ? 4.859 -6.683 -26.402 1.00 96.50 106 ASP A N 1
ATOM 808 C CA . ASP A 1 106 ? 4.583 -7.658 -27.459 1.00 96.50 106 ASP A CA 1
ATOM 809 C C . ASP A 1 106 ? 3.069 -7.811 -27.687 1.00 96.50 106 ASP A C 1
ATOM 811 O O . ASP A 1 106 ? 2.613 -7.817 -28.828 1.00 96.50 106 ASP A O 1
ATOM 815 N N . HIS A 1 107 ? 2.278 -7.906 -26.610 1.00 97.44 107 HIS A N 1
ATOM 816 C CA . HIS A 1 107 ? 0.822 -8.056 -26.690 1.00 97.44 107 HIS A CA 1
ATOM 817 C C . HIS A 1 107 ? 0.126 -6.837 -27.307 1.00 97.44 107 HIS A C 1
ATOM 819 O O . HIS A 1 107 ? -0.861 -6.988 -28.022 1.00 97.44 107 HIS A O 1
ATOM 825 N N . LEU A 1 108 ? 0.638 -5.637 -27.031 1.00 97.44 108 LEU A N 1
ATOM 826 C CA . LEU A 1 108 ? 0.129 -4.384 -27.586 1.00 97.44 108 LEU A CA 1
ATOM 827 C C . LEU A 1 108 ? 0.749 -4.037 -28.951 1.00 97.44 108 LEU A C 1
ATOM 829 O O . LEU A 1 108 ? 0.454 -2.972 -29.489 1.00 97.44 108 LEU A O 1
ATOM 833 N N . GLU A 1 109 ? 1.612 -4.904 -29.494 1.00 97.50 109 GLU A N 1
ATOM 834 C CA . GLU A 1 109 ? 2.359 -4.692 -30.742 1.00 97.50 109 GLU A CA 1
ATOM 835 C C . GLU A 1 109 ? 3.163 -3.374 -30.746 1.00 97.50 109 GLU A C 1
ATOM 837 O O . GLU A 1 109 ? 3.360 -2.722 -31.776 1.00 97.50 109 GLU A O 1
ATOM 842 N N . LEU A 1 110 ? 3.652 -2.968 -29.571 1.00 96.25 110 LEU A N 1
ATOM 843 C CA . LEU A 1 110 ? 4.418 -1.743 -29.387 1.00 96.25 110 LEU A CA 1
ATOM 844 C C . LEU A 1 110 ? 5.909 -2.010 -29.576 1.00 96.25 110 LEU A C 1
ATOM 846 O O . LEU A 1 110 ? 6.501 -2.872 -28.932 1.00 96.25 110 LEU A O 1
ATOM 850 N N . SER A 1 111 ? 6.536 -1.204 -30.429 1.00 94.50 111 SER A N 1
ATOM 851 C CA . SER A 1 111 ? 7.989 -1.188 -30.604 1.00 94.50 111 SER A CA 1
ATOM 852 C C . SER A 1 111 ? 8.582 -0.021 -29.809 1.00 94.50 111 SER A C 1
ATOM 854 O O . SER A 1 111 ? 8.503 1.117 -30.281 1.00 94.50 111 SER A O 1
ATOM 856 N N . PRO A 1 112 ? 9.138 -0.253 -28.603 1.00 92.19 112 PRO A N 1
ATOM 857 C CA . PRO A 1 112 ? 9.740 0.816 -27.815 1.00 92.19 112 PRO A CA 1
ATOM 858 C C . PRO A 1 112 ? 10.932 1.439 -28.551 1.00 92.19 112 PRO A C 1
ATOM 860 O O . PRO A 1 112 ? 11.687 0.763 -29.254 1.00 92.19 112 PRO A O 1
ATOM 863 N N . THR A 1 113 ? 11.122 2.745 -28.378 1.00 93.88 113 THR A N 1
ATOM 864 C CA . THR A 1 113 ? 12.340 3.421 -28.834 1.00 93.88 113 THR A CA 1
ATOM 865 C C . THR A 1 113 ? 13.531 2.989 -27.974 1.00 93.88 113 THR A C 1
ATOM 867 O O . THR A 1 113 ? 13.345 2.569 -26.835 1.00 93.88 113 THR A O 1
ATOM 870 N N . PRO A 1 114 ? 14.782 3.146 -28.440 1.00 88.50 114 PRO A N 1
ATOM 871 C CA . PRO A 1 114 ? 15.945 2.926 -27.578 1.00 88.50 114 PRO A CA 1
ATOM 872 C C . PRO A 1 114 ? 15.881 3.725 -26.263 1.00 88.50 114 PRO A C 1
ATOM 874 O O . PRO A 1 114 ? 16.155 3.172 -25.203 1.00 88.50 114 PRO A O 1
ATOM 877 N N . SER A 1 115 ? 15.398 4.974 -26.319 1.00 92.12 115 SER A N 1
ATOM 878 C CA . SER A 1 115 ? 15.250 5.842 -25.142 1.00 92.12 115 SER A CA 1
ATOM 879 C C . SER A 1 115 ? 14.287 5.299 -24.083 1.00 92.12 115 SER A C 1
ATOM 881 O O . SER A 1 115 ? 14.456 5.593 -22.908 1.00 92.12 115 SER A O 1
ATOM 883 N N . PHE A 1 116 ? 13.300 4.482 -24.464 1.00 92.12 116 PHE A N 1
ATOM 884 C CA . PHE A 1 116 ? 12.406 3.836 -23.502 1.00 92.12 116 PHE A CA 1
ATOM 885 C C . PHE A 1 116 ? 13.181 2.915 -22.554 1.00 92.12 116 PHE A C 1
ATOM 887 O O . PHE A 1 116 ? 12.947 2.921 -21.350 1.00 92.12 116 PHE A O 1
ATOM 894 N N . HIS A 1 117 ? 14.132 2.141 -23.082 1.00 86.69 117 HIS A N 1
ATOM 895 C CA . HIS A 1 117 ? 14.952 1.258 -22.254 1.00 86.69 117 HIS A CA 1
ATOM 896 C C . HIS A 1 117 ? 15.887 2.055 -21.338 1.00 86.69 117 HIS A C 1
ATOM 898 O O . HIS A 1 117 ? 16.060 1.676 -20.180 1.00 86.69 117 HIS A O 1
ATOM 904 N N . ASP A 1 118 ? 16.411 3.182 -21.827 1.00 90.69 118 ASP A N 1
ATOM 905 C CA . ASP A 1 118 ? 17.231 4.100 -21.031 1.00 90.69 118 ASP A CA 1
ATOM 906 C C . ASP A 1 118 ? 16.440 4.728 -19.865 1.00 90.69 118 ASP A C 1
ATOM 908 O O . ASP A 1 118 ? 17.024 5.025 -18.826 1.00 90.69 118 ASP A O 1
ATOM 912 N N . GLU A 1 119 ? 15.120 4.907 -20.004 1.00 92.12 119 GLU A N 1
ATOM 913 C CA . GLU A 1 119 ? 14.232 5.436 -18.954 1.00 92.12 119 GLU A CA 1
ATOM 914 C C . GLU A 1 119 ? 13.744 4.363 -17.968 1.00 92.12 119 GLU A C 1
ATOM 916 O O . GLU A 1 119 ? 13.611 4.630 -16.773 1.00 92.12 119 GLU A O 1
ATOM 921 N N . VAL A 1 120 ? 13.501 3.137 -18.441 1.00 92.44 120 VAL A N 1
ATOM 922 C CA . VAL A 1 120 ? 13.050 2.015 -17.598 1.00 92.44 120 VAL A CA 1
ATOM 923 C C . VAL A 1 120 ? 14.109 1.635 -16.567 1.00 92.44 120 VAL A C 1
ATOM 925 O O . VAL A 1 120 ? 13.780 1.335 -15.421 1.00 92.44 120 VAL A O 1
ATOM 928 N N . GLU A 1 121 ? 15.381 1.651 -16.958 1.00 90.44 121 GLU A N 1
ATOM 929 C CA . GLU A 1 121 ? 16.476 1.202 -16.101 1.00 90.44 121 GLU A CA 1
ATOM 930 C C . GLU A 1 121 ? 16.616 2.007 -14.794 1.00 90.44 121 GLU A C 1
ATOM 932 O O . GLU A 1 121 ? 16.590 1.391 -13.725 1.00 90.44 121 GLU A O 1
ATOM 937 N N . PRO A 1 122 ? 16.673 3.354 -14.813 1.00 91.12 122 PRO A N 1
ATOM 938 C CA . PRO A 1 122 ? 16.680 4.166 -13.597 1.00 91.12 122 PRO A CA 1
ATOM 939 C C . PRO A 1 122 ? 15.445 3.977 -12.712 1.00 91.12 122 PRO A C 1
ATOM 941 O O . PRO A 1 122 ? 15.568 3.998 -11.489 1.00 91.12 122 PRO A O 1
ATOM 944 N N . VAL A 1 123 ? 14.260 3.788 -13.306 1.00 91.69 123 VAL A N 1
ATOM 945 C CA . VAL A 1 123 ? 13.021 3.560 -12.545 1.00 91.69 123 VAL A CA 1
ATOM 946 C C . VAL A 1 123 ? 13.087 2.220 -11.819 1.00 91.69 123 VAL A C 1
ATOM 948 O O . VAL A 1 123 ? 12.831 2.163 -10.618 1.00 91.69 123 VAL A O 1
ATOM 951 N N . LEU A 1 124 ? 13.495 1.153 -12.512 1.00 91.75 124 LEU A N 1
ATOM 952 C CA . LEU A 1 124 ? 13.690 -0.160 -11.896 1.00 91.75 124 LEU A CA 1
ATOM 953 C C . LEU A 1 124 ? 14.754 -0.122 -10.803 1.00 91.75 124 LEU A C 1
ATOM 955 O O . LEU A 1 124 ? 14.573 -0.744 -9.756 1.00 91.75 124 LEU A O 1
ATOM 959 N N . ASP A 1 125 ? 15.850 0.598 -11.033 1.00 91.06 125 ASP A N 1
ATOM 960 C CA . ASP A 1 125 ? 16.899 0.746 -10.034 1.00 91.06 125 ASP A CA 1
ATOM 961 C C . ASP A 1 125 ? 16.369 1.450 -8.781 1.00 91.06 125 ASP A C 1
ATOM 963 O O . ASP A 1 125 ? 16.528 0.921 -7.687 1.00 91.06 125 ASP A O 1
ATOM 967 N N . ALA A 1 126 ? 15.639 2.560 -8.928 1.00 90.88 126 ALA A N 1
ATOM 968 C CA . ALA A 1 126 ? 15.032 3.273 -7.804 1.00 90.88 126 ALA A CA 1
ATOM 969 C C . ALA A 1 126 ? 14.001 2.419 -7.043 1.00 90.88 126 ALA A C 1
ATOM 971 O O . ALA A 1 126 ? 14.007 2.392 -5.812 1.00 90.88 126 ALA A O 1
ATOM 972 N N . MET A 1 127 ? 13.139 1.686 -7.757 1.00 90.56 127 MET A N 1
ATOM 973 C CA . MET A 1 127 ? 12.123 0.817 -7.150 1.00 90.56 127 MET A CA 1
ATOM 974 C C . MET A 1 127 ? 12.735 -0.314 -6.321 1.00 90.56 127 MET A C 1
ATOM 976 O O . MET A 1 127 ? 12.189 -0.686 -5.281 1.00 90.56 127 MET A O 1
ATOM 980 N N . LEU A 1 128 ? 13.845 -0.887 -6.789 1.00 89.25 128 LEU A N 1
ATOM 981 C CA . LEU A 1 128 ? 14.432 -2.077 -6.182 1.00 89.25 128 LEU A CA 1
ATOM 982 C C . LEU A 1 128 ? 15.577 -1.746 -5.203 1.00 89.25 128 LEU A C 1
ATOM 984 O O . LEU A 1 128 ? 15.763 -2.464 -4.222 1.00 89.25 128 LEU A O 1
ATOM 988 N N . ASN A 1 129 ? 16.323 -0.657 -5.422 1.00 89.69 129 ASN A N 1
ATOM 989 C CA . ASN A 1 129 ? 17.342 -0.126 -4.506 1.00 89.69 129 ASN A CA 1
ATOM 990 C C . ASN A 1 129 ? 16.726 0.930 -3.586 1.00 89.69 129 ASN A C 1
ATOM 992 O O . ASN A 1 129 ? 17.061 2.112 -3.611 1.00 89.69 129 ASN A O 1
ATOM 996 N N . THR A 1 130 ? 15.821 0.476 -2.729 1.00 89.06 130 THR A N 1
ATOM 997 C CA . THR A 1 130 ? 14.939 1.329 -1.923 1.00 89.06 130 THR A CA 1
ATOM 998 C C . THR A 1 130 ? 15.649 2.269 -0.945 1.00 89.06 130 THR A C 1
ATOM 1000 O O . THR A 1 130 ? 15.077 3.275 -0.526 1.00 89.06 130 THR A O 1
ATOM 1003 N N . GLY A 1 131 ? 16.872 1.930 -0.521 1.00 89.88 131 GLY A N 1
ATOM 1004 C CA . GLY A 1 131 ? 17.657 2.715 0.433 1.00 89.88 131 GLY A CA 1
ATOM 1005 C C . GLY A 1 131 ? 16.848 3.105 1.687 1.00 89.88 131 GLY A C 1
ATOM 1006 O O . GLY A 1 131 ? 16.242 2.228 2.308 1.00 89.88 131 GLY A O 1
ATOM 1007 N N . PRO A 1 132 ? 16.801 4.397 2.070 1.00 90.81 132 PRO A N 1
ATOM 1008 C CA . PRO A 1 132 ? 16.069 4.854 3.254 1.00 90.81 132 PRO A CA 1
ATOM 1009 C C . PRO A 1 132 ? 14.540 4.783 3.104 1.00 90.81 132 PRO A C 1
ATOM 1011 O O . PRO A 1 132 ? 13.832 4.935 4.096 1.00 90.81 132 PRO A O 1
ATOM 1014 N N . PHE A 1 133 ? 14.024 4.554 1.893 1.00 94.69 133 PHE A N 1
ATOM 1015 C CA . PHE A 1 133 ? 12.591 4.444 1.612 1.00 94.69 133 PHE A CA 1
ATOM 1016 C C . PHE A 1 133 ? 12.075 3.003 1.679 1.00 94.69 133 PHE A C 1
ATOM 1018 O O . PHE A 1 133 ? 10.938 2.750 1.289 1.00 94.69 133 PHE A O 1
ATOM 1025 N N . LEU A 1 134 ? 12.879 2.053 2.171 1.00 95.50 134 LEU A N 1
ATOM 1026 C CA . LEU A 1 134 ? 12.426 0.685 2.410 1.00 95.50 134 LEU A CA 1
ATOM 1027 C C . LEU A 1 134 ? 11.391 0.658 3.546 1.00 95.50 134 LEU A C 1
ATOM 1029 O O . LEU A 1 134 ? 11.731 0.845 4.717 1.00 95.50 134 LEU A O 1
ATOM 1033 N N . SER A 1 135 ? 10.132 0.397 3.204 1.00 96.75 135 SER A N 1
ATOM 1034 C CA . SER A 1 135 ? 9.022 0.327 4.161 1.00 96.75 135 SER A CA 1
ATOM 1035 C C . SER A 1 135 ? 8.021 -0.748 3.760 1.00 96.75 135 SER A C 1
ATOM 1037 O O . SER A 1 135 ? 8.046 -1.221 2.623 1.00 96.75 135 SER A O 1
ATOM 1039 N N . PHE A 1 136 ? 7.140 -1.138 4.680 1.00 95.62 136 PHE A N 1
ATOM 1040 C CA . PHE A 1 136 ? 6.048 -2.040 4.345 1.00 95.62 136 PHE A CA 1
ATOM 1041 C C . PHE A 1 136 ? 4.977 -1.268 3.575 1.00 95.62 136 PHE A C 1
ATOM 1043 O O . PHE A 1 136 ? 4.356 -0.354 4.121 1.00 95.62 136 PHE A O 1
ATOM 1050 N N . VAL A 1 137 ? 4.762 -1.646 2.319 1.00 95.44 137 VAL A N 1
ATOM 1051 C CA . VAL A 1 137 ? 3.769 -1.038 1.431 1.00 95.44 137 VAL A CA 1
ATOM 1052 C C . VAL A 1 137 ? 2.601 -1.991 1.211 1.00 95.44 137 VAL A C 1
ATOM 1054 O O . VAL A 1 137 ? 2.781 -3.209 1.200 1.00 95.44 137 VAL A O 1
ATOM 1057 N N . HIS A 1 138 ? 1.410 -1.432 0.980 1.00 96.00 138 HIS A N 1
ATOM 1058 C CA . HIS A 1 138 ? 0.208 -2.205 0.642 1.00 96.00 138 HIS A CA 1
ATOM 1059 C C . HIS A 1 138 ? 0.360 -2.985 -0.672 1.00 96.00 138 HIS A C 1
ATOM 1061 O O . HIS A 1 138 ? -0.156 -4.084 -0.820 1.00 96.00 138 HIS A O 1
ATOM 1067 N N . GLY A 1 139 ? 1.077 -2.407 -1.640 1.00 92.19 139 GLY A N 1
ATOM 1068 C CA . GLY A 1 139 ? 1.262 -2.976 -2.975 1.00 92.19 139 GLY A CA 1
ATOM 1069 C C . GLY A 1 139 ? 0.112 -2.704 -3.944 1.00 92.19 139 GLY A C 1
ATOM 1070 O O . GLY A 1 139 ? 0.375 -2.624 -5.135 1.00 92.19 139 GLY A O 1
ATOM 1071 N N . ASP A 1 140 ? -1.108 -2.503 -3.439 1.00 94.44 140 ASP A N 1
ATOM 1072 C CA . ASP A 1 140 ? -2.271 -2.126 -4.258 1.00 94.44 140 ASP A CA 1
ATOM 1073 C C . ASP A 1 140 ? -3.319 -1.282 -3.493 1.00 94.44 140 ASP A C 1
ATOM 1075 O O . ASP A 1 140 ? -4.403 -1.765 -3.164 1.00 94.44 140 ASP A O 1
ATOM 1079 N N . PRO A 1 141 ? -2.993 -0.051 -3.052 1.00 92.88 141 PRO A N 1
ATOM 1080 C CA . PRO A 1 141 ? -3.884 0.731 -2.199 1.00 92.88 141 PRO A CA 1
ATOM 1081 C C . PRO A 1 141 ? -4.932 1.495 -3.034 1.00 92.88 141 PRO A C 1
ATOM 1083 O O . PRO A 1 141 ? -5.062 2.717 -2.917 1.00 92.88 141 PRO A O 1
ATOM 1086 N N . CYS A 1 142 ? -5.644 0.783 -3.911 1.00 95.81 142 CYS A N 1
ATOM 1087 C CA . CYS A 1 142 ? -6.759 1.326 -4.680 1.00 95.81 142 CYS A CA 1
ATOM 1088 C C . CYS A 1 142 ? -7.914 1.768 -3.755 1.00 95.81 142 CYS A C 1
ATOM 1090 O O . CYS A 1 142 ? -8.026 1.268 -2.634 1.00 95.81 142 CYS A O 1
ATOM 1092 N N . PRO A 1 143 ? -8.772 2.726 -4.165 1.00 97.38 143 PRO A N 1
ATOM 1093 C CA . PRO A 1 143 ? -9.799 3.285 -3.279 1.00 97.38 143 PRO A CA 1
ATOM 1094 C C . PRO A 1 143 ? -10.796 2.271 -2.691 1.00 97.38 143 PRO A C 1
ATOM 1096 O O . PRO A 1 143 ? -11.317 2.478 -1.596 1.00 97.38 143 PRO A O 1
ATOM 1099 N N . ASP A 1 144 ? -11.068 1.173 -3.388 1.00 97.06 144 ASP A N 1
ATOM 1100 C CA . ASP A 1 144 ? -11.901 0.059 -2.925 1.00 97.06 144 ASP A CA 1
ATOM 1101 C C . ASP A 1 144 ? -11.274 -0.710 -1.753 1.00 97.06 144 ASP A C 1
ATOM 1103 O O . ASP A 1 144 ? -11.992 -1.125 -0.844 1.00 97.06 144 ASP A O 1
ATOM 1107 N N . ASN A 1 145 ? -9.942 -0.757 -1.688 1.00 97.88 145 ASN A N 1
ATOM 1108 C CA . ASN A 1 145 ? -9.172 -1.340 -0.587 1.00 97.88 145 ASN A CA 1
ATOM 1109 C C . ASN A 1 145 ? -9.011 -0.408 0.629 1.00 97.88 145 ASN A C 1
ATOM 1111 O O . ASN A 1 145 ? -8.345 -0.755 1.608 1.00 97.88 145 ASN A O 1
ATOM 1115 N N . VAL A 1 146 ? -9.618 0.784 0.599 1.00 98.25 146 VAL A N 1
ATOM 1116 C CA . VAL A 1 146 ? -9.550 1.778 1.677 1.00 98.25 146 VAL A CA 1
ATOM 1117 C C . VAL A 1 146 ? -10.922 1.935 2.322 1.00 98.25 146 VAL A C 1
ATOM 1119 O O . VAL A 1 146 ? -11.823 2.550 1.756 1.00 98.25 146 VAL A O 1
ATOM 1122 N N . LEU A 1 147 ? -11.065 1.430 3.544 1.00 98.06 147 LEU A N 1
ATOM 1123 C CA . LEU A 1 147 ? -12.277 1.553 4.347 1.00 98.06 147 LEU A CA 1
ATOM 1124 C C . LEU A 1 147 ? -12.187 2.768 5.273 1.00 98.06 147 LEU A C 1
ATOM 1126 O O . LEU A 1 147 ? -11.230 2.907 6.034 1.00 98.06 147 LEU A O 1
ATOM 1130 N N . ILE A 1 148 ? -13.203 3.626 5.248 1.00 97.81 148 ILE A N 1
ATOM 1131 C CA . ILE A 1 148 ? -13.324 4.840 6.058 1.00 97.81 148 ILE A CA 1
ATOM 1132 C C . ILE A 1 148 ? -14.513 4.668 7.000 1.00 97.81 148 ILE A C 1
ATOM 1134 O O . ILE A 1 148 ? -15.650 4.554 6.556 1.00 97.81 148 ILE A O 1
ATOM 1138 N N . SER A 1 149 ? -14.271 4.678 8.311 1.00 96.06 149 SER A N 1
ATOM 1139 C CA . SER A 1 149 ? -15.332 4.648 9.327 1.00 96.06 149 SER A CA 1
ATOM 1140 C C . SER A 1 149 ? -15.126 5.737 10.380 1.00 96.06 149 SER A C 1
ATOM 1142 O O . SER A 1 149 ? -14.105 6.426 10.401 1.00 96.06 149 SER A O 1
ATOM 1144 N N . GLY A 1 150 ? -16.056 5.845 11.335 1.00 92.94 150 GLY A N 1
ATOM 1145 C CA . GLY A 1 150 ? -15.893 6.724 12.500 1.00 92.94 150 GLY A CA 1
ATOM 1146 C C . GLY A 1 150 ? -14.662 6.405 13.366 1.00 92.94 150 GLY A C 1
ATOM 1147 O O . GLY A 1 150 ? -14.223 7.255 14.134 1.00 92.94 150 GLY A O 1
ATOM 1148 N N . SER A 1 151 ? -14.081 5.206 13.225 1.00 89.94 151 SER A N 1
ATOM 1149 C CA . SER A 1 151 ? -12.843 4.794 13.906 1.00 89.94 151 SER A CA 1
ATOM 1150 C C . SER A 1 151 ? -11.560 5.097 13.111 1.00 89.94 151 SER A C 1
ATOM 1152 O O . SER A 1 151 ? -10.456 4.766 13.553 1.00 89.94 151 SER A O 1
ATOM 1154 N N . GLY A 1 152 ? -11.692 5.734 11.944 1.00 94.31 152 GLY A N 1
ATOM 1155 C CA . GLY A 1 152 ? -10.599 6.060 11.035 1.00 94.31 152 GLY A CA 1
ATOM 1156 C C . GLY A 1 152 ? -10.510 5.119 9.834 1.00 94.31 152 GLY A C 1
ATOM 1157 O O . GLY A 1 152 ? -11.455 4.397 9.508 1.00 94.31 152 GLY A O 1
ATOM 1158 N N . ILE A 1 153 ? -9.353 5.165 9.169 1.00 97.69 153 ILE A N 1
ATOM 1159 C CA . ILE A 1 153 ? -9.072 4.397 7.953 1.00 97.69 153 ILE A CA 1
ATOM 1160 C C . ILE A 1 153 ? -8.571 2.991 8.312 1.00 97.69 153 ILE A C 1
ATOM 1162 O O . ILE A 1 153 ? -7.831 2.818 9.285 1.00 97.69 153 ILE A O 1
ATOM 1166 N N . ARG A 1 154 ? -8.964 1.989 7.522 1.00 97.44 154 ARG A N 1
ATOM 1167 C CA . ARG A 1 154 ? -8.375 0.644 7.489 1.00 97.44 154 ARG A CA 1
ATOM 1168 C C . ARG A 1 154 ? -8.119 0.246 6.044 1.00 97.44 154 ARG A C 1
ATOM 1170 O O . ARG A 1 154 ? -8.974 0.456 5.192 1.00 97.44 154 ARG A O 1
ATOM 1177 N N . LEU A 1 155 ? -6.951 -0.324 5.788 1.00 97.62 155 LEU A N 1
ATOM 1178 C CA . LEU A 1 155 ? -6.631 -0.933 4.503 1.00 97.62 155 LEU A CA 1
ATOM 1179 C C . LEU A 1 155 ? -7.009 -2.413 4.543 1.00 97.62 155 LEU A C 1
ATOM 1181 O O . LEU A 1 155 ? -6.859 -3.057 5.584 1.00 97.62 155 LEU A O 1
ATOM 1185 N N . ILE A 1 156 ? -7.497 -2.939 3.429 1.00 96.62 156 ILE A N 1
ATOM 1186 C CA . ILE A 1 156 ? -7.820 -4.356 3.245 1.00 96.62 156 ILE A CA 1
ATOM 1187 C C . ILE A 1 156 ? -7.123 -4.879 1.995 1.00 96.62 156 ILE A C 1
ATOM 1189 O O . ILE A 1 156 ? -6.724 -4.093 1.153 1.00 96.62 156 ILE A O 1
ATOM 1193 N N . ASP A 1 157 ? -7.029 -6.200 1.871 1.00 94.81 157 ASP A N 1
ATOM 1194 C CA . ASP A 1 157 ? -6.462 -6.857 0.687 1.00 94.81 157 ASP A CA 1
ATOM 1195 C C . ASP A 1 157 ? -4.948 -6.627 0.472 1.00 94.81 157 ASP A C 1
ATOM 1197 O O . ASP A 1 157 ? -4.468 -6.088 -0.522 1.00 94.81 157 ASP A O 1
ATOM 1201 N N . PHE A 1 158 ? -4.153 -7.076 1.448 1.00 93.69 158 PHE A N 1
ATOM 1202 C CA . PHE A 1 158 ? -2.687 -6.977 1.438 1.00 93.69 158 PHE A CA 1
ATOM 1203 C C . PHE A 1 158 ? -1.996 -8.066 0.591 1.00 93.69 158 PHE A C 1
ATOM 1205 O O . PHE A 1 158 ? -0.846 -8.417 0.863 1.00 93.69 158 PHE A O 1
ATOM 1212 N N . GLU A 1 159 ? -2.654 -8.640 -0.417 1.00 90.38 159 GLU A N 1
ATOM 1213 C CA . GLU A 1 159 ? -2.089 -9.760 -1.188 1.00 90.38 159 GLU A CA 1
ATOM 1214 C C . GLU A 1 159 ? -0.801 -9.395 -1.948 1.00 90.38 159 GLU A C 1
ATOM 1216 O O . GLU A 1 159 ? 0.083 -10.234 -2.127 1.00 90.38 159 GLU A O 1
ATOM 1221 N N . ASN A 1 160 ? -0.649 -8.117 -2.308 1.00 88.69 160 ASN A N 1
ATOM 1222 C CA . ASN A 1 160 ? 0.523 -7.576 -2.999 1.00 88.69 160 ASN A CA 1
ATOM 1223 C C . ASN A 1 160 ? 1.523 -6.884 -2.056 1.00 88.69 160 ASN A C 1
ATOM 1225 O O . ASN A 1 160 ? 2.495 -6.265 -2.5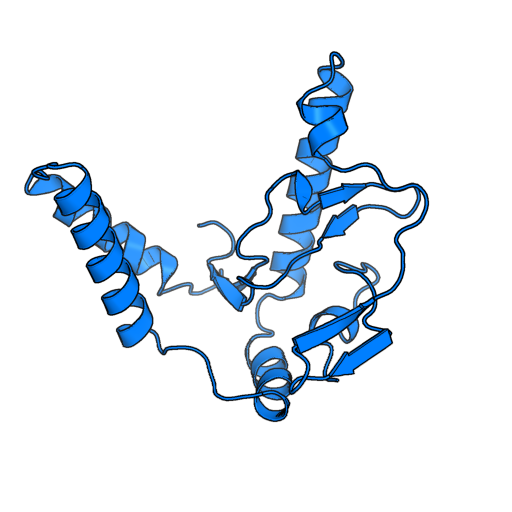19 1.00 88.69 160 ASN A O 1
ATOM 1229 N N . ALA A 1 161 ? 1.297 -6.963 -0.745 1.00 92.25 161 ALA A N 1
ATOM 1230 C CA . ALA A 1 161 ? 2.046 -6.210 0.245 1.00 92.25 161 ALA A CA 1
ATOM 1231 C C . ALA A 1 161 ? 3.444 -6.772 0.505 1.00 92.25 161 ALA A C 1
ATOM 1233 O O . ALA A 1 161 ? 3.731 -7.956 0.332 1.00 92.25 161 ALA A O 1
ATOM 1234 N N . GLY A 1 162 ? 4.341 -5.903 0.959 1.00 91.38 162 GLY A N 1
ATOM 1235 C CA . GLY A 1 162 ? 5.695 -6.296 1.326 1.00 91.38 162 GLY A CA 1
ATOM 1236 C C . GLY A 1 162 ? 6.604 -5.101 1.541 1.00 91.38 162 GLY A C 1
ATOM 1237 O O . GLY A 1 162 ? 6.188 -3.953 1.402 1.00 91.38 162 GLY A O 1
ATOM 1238 N N . PHE A 1 163 ? 7.864 -5.366 1.871 1.00 93.12 163 PHE A N 1
ATOM 1239 C CA . PHE A 1 163 ? 8.865 -4.312 1.981 1.00 93.12 163 PHE A CA 1
ATOM 1240 C C . PHE A 1 163 ? 9.337 -3.867 0.592 1.00 93.12 163 PHE A C 1
ATOM 1242 O O . PHE A 1 163 ? 9.983 -4.636 -0.116 1.00 93.12 163 PHE A O 1
ATOM 1249 N N . LYS A 1 164 ? 8.979 -2.639 0.196 1.00 92.69 164 LYS A N 1
ATOM 1250 C CA . LYS A 1 164 ? 9.288 -2.034 -1.115 1.00 92.69 164 LYS A CA 1
ATOM 1251 C C . LYS A 1 164 ? 9.574 -0.532 -0.956 1.00 92.69 164 LYS A C 1
ATOM 1253 O O . LYS A 1 164 ? 9.688 -0.031 0.167 1.00 92.69 164 LYS A O 1
ATOM 1258 N N . HIS A 1 165 ? 9.719 0.182 -2.073 1.00 94.31 165 HIS A N 1
ATOM 1259 C CA . HIS A 1 165 ? 9.932 1.627 -2.083 1.00 94.31 165 HIS A CA 1
ATOM 1260 C C . HIS A 1 165 ? 8.675 2.371 -1.591 1.00 94.31 165 HIS A C 1
ATOM 1262 O O . HIS A 1 165 ? 7.590 2.199 -2.126 1.00 94.31 165 HIS A O 1
ATOM 1268 N N . ALA A 1 166 ? 8.802 3.225 -0.572 1.00 95.12 166 ALA A N 1
ATOM 1269 C CA . ALA A 1 166 ? 7.663 3.910 0.057 1.00 95.12 166 ALA A 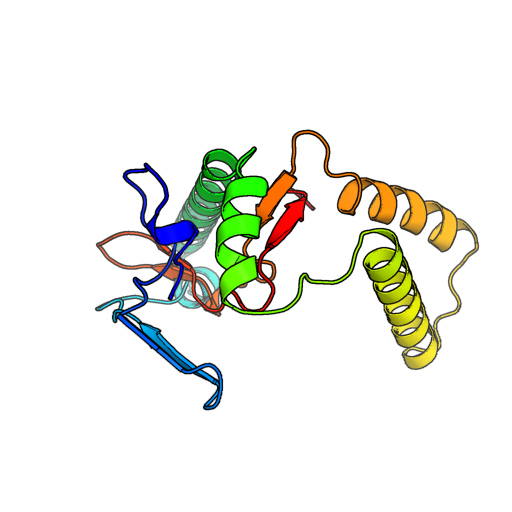CA 1
ATOM 1270 C C . ALA A 1 166 ? 6.929 4.927 -0.841 1.00 95.12 166 ALA A C 1
ATOM 1272 O O . ALA A 1 166 ? 5.842 5.383 -0.484 1.00 95.12 166 ALA A O 1
ATOM 1273 N N . LEU A 1 167 ? 7.564 5.362 -1.932 1.00 91.06 167 LEU A N 1
ATOM 1274 C CA . LEU A 1 167 ? 7.114 6.486 -2.767 1.00 91.06 167 LEU A CA 1
ATOM 1275 C C . LEU A 1 167 ? 6.949 6.138 -4.255 1.00 91.06 167 LEU A C 1
ATOM 1277 O O . LEU A 1 167 ? 6.601 7.028 -5.026 1.00 91.06 167 LEU A O 1
ATOM 1281 N N . ILE A 1 168 ? 7.283 4.907 -4.663 1.00 83.25 168 ILE A N 1
ATOM 1282 C CA . ILE A 1 168 ? 7.288 4.462 -6.068 1.00 83.25 168 ILE A CA 1
ATOM 1283 C C . ILE A 1 168 ? 6.656 3.078 -6.133 1.00 83.25 168 ILE A C 1
ATOM 1285 O O . ILE A 1 168 ? 7.051 2.241 -5.292 1.00 83.25 168 ILE A O 1
#

Secondary structure (DSSP, 8-state):
---TTTTSSSS---SPPEEEEETTTTEEEE---TTPEETHHHHHSS-HHHHHHHHHHHHHHHHHHHHHHTT-HHHHHHHHTTTS-----HHHHHHHHHHHHHHHHHHTT----HHHHHHHHHHHHHHH--GGGEEEE-S---GGGEEEETTEEEE--GGG-EEEETT-

Foldseek 3Di:
DQDLQVPFPDPDRAAFAWPDADPVVRDTDGDDPPPWDFLCDQCVDPDPVSNVVSVVQVVVSLVCQQVSFFPVQVVVVVSVVVPDDDDDDLVRVLVVVVVVVVVVCVVVVHDDDPVVVVVVVVVSCCWSVQPRQFGKHLQDQPRRQWIQDPVGIYGDDSVRIHGTGSPD

Radius of gyration: 18.37 Å; chains: 1; bounding box: 38×44×50 Å

Sequence (168 aa):
MPKFLGDLDTETTFAPNVICGDIDSRLIVTEEIANAESLVEPILGGDSDKAEQSLISFARFLGKMHATTAGKSQDFERHLSHVGEPGPNYGEYRRLILANLKSVLDHLELSPTPSFHDEVEPVLDAMLNTGPFLSFVHGDPCPDNVLISGSGIRLIDFENAGFKHALI